Protein AF-A0A5D2ZNX7-F1 (afdb_monomer_lite)

Radius of gyration: 12.29 Å; chains: 1; bounding box: 29×21×35 Å

Sequence (79 aa):
MATKENDQIIKESNCETKMGLPCVLEAFTSIFNTGSISNKCCGELVVLGKVCHSALVKRTLENPVFKDLNPATIIAKSI

Secondary structure (DSSP, 8-state):
---HHHHHHHHHTTGGGSS-HHHHHHHHHHHHTTS---HHHHHHHHHHHHHHHHHHHHHHHHSGGGTTS-HHHHHHHH-

Organism: Gossypium mustelinum (NCBI:txid34275)

Foldseek 3Di:
DQPVVLVVLCVVVVLVPLADPVLVVQLVCCLPPPLDGDPVSVVSVVSSPDSSLVSVLSSVCPDPVCVPPDSVSSVVSSD

Structure (mmCIF, N/CA/C/O backbone):
data_AF-A0A5D2ZNX7-F1
#
_entry.id   AF-A0A5D2ZNX7-F1
#
loop_
_atom_site.group_PDB
_atom_site.id
_atom_site.type_symbol
_atom_site.label_atom_id
_atom_site.label_alt_id
_atom_site.label_comp_id
_atom_site.label_asym_id
_atom_site.label_entity_id
_atom_site.label_seq_id
_atom_site.pdbx_PDB_ins_code
_atom_site.Cartn_x
_atom_site.Cartn_y
_atom_site.Cartn_z
_atom_site.occupancy
_atom_site.B_iso_or_equiv
_atom_site.auth_seq_id
_atom_site.auth_comp_id
_atom_site.auth_asym_id
_atom_site.auth_atom_id
_atom_site.pdbx_PDB_model_num
ATOM 1 N N . MET A 1 1 ? 2.951 1.752 -20.134 1.00 47.84 1 MET A N 1
ATOM 2 C CA . MET A 1 1 ? 1.577 2.288 -20.206 1.00 47.84 1 MET A CA 1
ATOM 3 C C . MET A 1 1 ? 0.890 1.736 -18.978 1.00 47.84 1 MET A C 1
ATOM 5 O O . MET A 1 1 ? 0.819 0.517 -18.897 1.00 47.84 1 MET A O 1
ATOM 9 N N . ALA A 1 2 ? 0.535 2.578 -18.000 1.00 53.12 2 ALA A N 1
ATOM 10 C CA . ALA A 1 2 ? -0.284 2.121 -16.878 1.00 53.12 2 ALA A CA 1
ATOM 11 C C . ALA A 1 2 ? -1.498 1.407 -17.474 1.00 53.12 2 ALA A C 1
ATOM 13 O O . ALA A 1 2 ? -2.070 1.899 -18.459 1.00 53.12 2 ALA A O 1
ATOM 14 N N . THR A 1 3 ? -1.806 0.198 -17.015 1.00 61.31 3 THR A N 1
ATOM 15 C CA . THR A 1 3 ? -2.949 -0.505 -17.589 1.00 61.31 3 THR A CA 1
ATOM 16 C C . THR A 1 3 ? -4.181 0.334 -17.262 1.00 61.31 3 THR A C 1
ATOM 18 O O . THR A 1 3 ? -4.464 0.612 -16.099 1.00 61.31 3 THR A O 1
ATOM 21 N N . LYS A 1 4 ? -4.899 0.789 -18.303 1.00 71.56 4 LYS A N 1
ATOM 22 C CA . LYS A 1 4 ? -6.108 1.628 -18.170 1.00 71.56 4 LYS A CA 1
ATOM 23 C C . LYS A 1 4 ? -7.116 1.039 -17.170 1.00 71.56 4 LYS A C 1
ATOM 25 O O . LYS A 1 4 ? -7.906 1.775 -16.596 1.00 71.56 4 LYS A O 1
ATOM 30 N N . GLU A 1 5 ? -7.046 -0.272 -16.958 1.00 85.94 5 GLU A N 1
ATOM 31 C CA . GLU A 1 5 ? -7.816 -1.051 -15.997 1.00 85.94 5 GLU A CA 1
ATOM 32 C C . GLU A 1 5 ? -7.592 -0.635 -14.531 1.00 85.94 5 GLU A C 1
ATOM 34 O O . GLU A 1 5 ? -8.568 -0.374 -13.835 1.00 85.94 5 GLU A O 1
ATOM 39 N N . ASN A 1 6 ? -6.348 -0.522 -14.041 1.00 91.19 6 ASN A N 1
ATOM 40 C CA . ASN A 1 6 ? -6.109 -0.198 -12.624 1.00 91.19 6 ASN A CA 1
ATOM 41 C C . ASN A 1 6 ? -6.546 1.234 -12.294 1.00 91.19 6 ASN A C 1
ATOM 43 O O . ASN A 1 6 ? -7.187 1.460 -11.268 1.00 91.19 6 ASN A O 1
ATOM 47 N N . ASP A 1 7 ? -6.244 2.188 -13.180 1.00 92.31 7 ASP A N 1
ATOM 48 C CA . ASP A 1 7 ? -6.678 3.582 -13.031 1.00 92.31 7 ASP A CA 1
ATOM 49 C C . ASP A 1 7 ? -8.212 3.696 -13.065 1.00 92.31 7 ASP A C 1
ATOM 51 O O . ASP A 1 7 ? -8.800 4.458 -12.293 1.00 92.31 7 ASP A O 1
ATOM 55 N N . GLN A 1 8 ? -8.877 2.901 -13.912 1.00 94.88 8 GLN A N 1
ATOM 56 C CA . GLN A 1 8 ? -10.334 2.819 -13.948 1.00 94.88 8 GLN A CA 1
ATOM 57 C C . GLN A 1 8 ? -10.904 2.251 -12.642 1.00 94.88 8 GLN A C 1
ATOM 59 O O . GLN A 1 8 ? -11.787 2.876 -12.057 1.00 94.88 8 GLN A O 1
ATOM 64 N N . ILE A 1 9 ? -10.359 1.140 -12.130 1.00 94.75 9 ILE A N 1
ATOM 65 C CA . ILE A 1 9 ? -10.777 0.541 -10.850 1.00 94.75 9 ILE A CA 1
ATOM 66 C C . ILE A 1 9 ? -10.608 1.538 -9.700 1.00 94.75 9 ILE A C 1
ATOM 68 O O . ILE A 1 9 ? -11.514 1.687 -8.877 1.00 94.75 9 ILE A O 1
ATOM 72 N N . ILE A 1 10 ? -9.468 2.237 -9.646 1.00 95.31 10 ILE A N 1
ATOM 73 C CA . ILE A 1 10 ? -9.173 3.235 -8.610 1.00 95.31 10 ILE A CA 1
ATOM 74 C C . ILE A 1 10 ? -10.230 4.338 -8.607 1.00 95.31 10 ILE A C 1
ATOM 76 O O . ILE A 1 10 ? -10.738 4.700 -7.541 1.00 95.31 10 ILE A O 1
ATOM 80 N N . LYS A 1 11 ? -10.579 4.836 -9.796 1.00 95.19 11 LYS A N 1
ATOM 81 C CA . LYS A 1 11 ? -11.575 5.889 -9.971 1.00 95.19 11 LYS A CA 1
ATOM 82 C C . LYS A 1 11 ? -12.986 5.406 -9.630 1.00 95.19 11 LYS A C 1
ATOM 84 O O . LYS A 1 11 ? -13.660 6.036 -8.825 1.00 95.19 11 LYS A O 1
ATOM 89 N N . GLU A 1 12 ? -13.432 4.293 -10.208 1.00 95.56 12 GLU A N 1
ATOM 90 C CA . GLU A 1 12 ? -14.797 3.770 -10.029 1.00 95.56 12 GLU A CA 1
ATOM 91 C C . GLU A 1 12 ? -15.067 3.309 -8.590 1.00 95.56 12 GLU A C 1
ATOM 93 O O . GLU A 1 12 ? -16.182 3.449 -8.089 1.00 95.56 12 GLU A O 1
ATOM 98 N N . SER A 1 13 ? -14.040 2.817 -7.891 1.00 95.50 13 SER A N 1
ATOM 99 C CA . SER A 1 13 ? -14.143 2.381 -6.491 1.00 95.50 13 SER A CA 1
ATOM 100 C C . SER A 1 13 ? -13.845 3.487 -5.469 1.00 95.50 13 SER A C 1
ATOM 102 O O . SER A 1 13 ? -13.824 3.203 -4.267 1.00 95.50 13 SER A O 1
ATOM 104 N N . ASN A 1 14 ? -13.614 4.730 -5.916 1.00 95.44 14 ASN A N 1
ATOM 105 C CA . ASN A 1 14 ? -13.248 5.884 -5.082 1.00 95.44 14 ASN A CA 1
ATOM 106 C C . ASN A 1 14 ? -12.078 5.591 -4.127 1.00 95.44 14 ASN A C 1
ATOM 108 O O . ASN A 1 14 ? -12.101 5.958 -2.955 1.00 95.44 14 ASN A O 1
ATOM 112 N N . CYS A 1 15 ? -11.057 4.874 -4.596 1.00 95.31 15 CYS A N 1
ATOM 113 C CA . CYS A 1 15 ? -10.008 4.365 -3.713 1.00 95.31 15 CYS A CA 1
ATOM 114 C C . CYS A 1 15 ? -9.190 5.474 -3.047 1.00 95.31 15 CYS A C 1
ATOM 116 O O . CYS A 1 15 ? -8.822 5.349 -1.882 1.00 95.31 15 CYS A O 1
ATOM 118 N N . GLU A 1 16 ? -8.948 6.571 -3.764 1.00 92.75 16 GLU A N 1
ATOM 119 C CA . GLU A 1 16 ? -8.125 7.693 -3.295 1.00 92.75 16 GLU A CA 1
ATOM 120 C C . GLU A 1 16 ? -8.766 8.460 -2.125 1.00 92.75 16 GLU A C 1
ATOM 122 O O . GLU A 1 16 ? -8.062 9.148 -1.395 1.00 92.75 16 GLU A O 1
ATOM 127 N N . THR A 1 17 ? -10.077 8.314 -1.894 1.00 93.81 17 THR A N 1
ATOM 128 C CA . THR A 1 17 ? -10.784 8.997 -0.796 1.00 93.81 17 THR A CA 1
ATOM 129 C C . THR A 1 17 ? -10.961 8.130 0.450 1.00 93.81 17 THR A C 1
ATOM 131 O O . THR A 1 17 ? -11.480 8.612 1.454 1.00 93.81 17 THR A O 1
ATOM 134 N N . LYS A 1 18 ? -10.591 6.844 0.401 1.00 93.69 18 LYS A N 1
ATOM 135 C CA . LYS A 1 18 ? -10.830 5.896 1.506 1.00 93.69 18 LYS A CA 1
ATOM 136 C C . LYS A 1 18 ? -9.781 5.948 2.614 1.00 93.69 18 LYS A C 1
ATOM 138 O O . LYS A 1 18 ? -10.011 5.385 3.679 1.00 93.69 18 LYS A O 1
ATOM 143 N N . MET A 1 19 ? -8.648 6.594 2.358 1.00 94.19 19 MET A N 1
ATOM 144 C CA . MET A 1 19 ? -7.539 6.713 3.298 1.00 94.19 19 MET A CA 1
ATOM 145 C C . MET A 1 19 ? -7.078 8.165 3.353 1.00 94.19 19 MET A C 1
ATOM 147 O O . MET A 1 19 ? -6.936 8.825 2.323 1.00 94.19 19 MET A O 1
ATOM 151 N N . GLY A 1 20 ? -6.847 8.672 4.557 1.00 95.44 20 GLY A N 1
ATOM 152 C CA . GLY A 1 20 ? -6.313 10.005 4.768 1.00 95.44 20 GLY A CA 1
ATOM 153 C C . GLY A 1 20 ? -4.836 10.078 4.396 1.00 95.44 20 GLY A C 1
ATOM 154 O O . GLY A 1 20 ? -4.076 9.129 4.595 1.00 95.44 20 GLY A O 1
ATOM 155 N N . LEU A 1 21 ? -4.399 11.252 3.929 1.00 94.94 21 LEU A N 1
ATOM 156 C CA . LEU A 1 21 ? -2.999 11.507 3.577 1.00 94.94 21 LEU A CA 1
ATOM 157 C C . LEU A 1 21 ? -1.990 11.084 4.670 1.00 94.94 21 LEU A C 1
ATOM 159 O O . LEU A 1 21 ? -0.982 10.478 4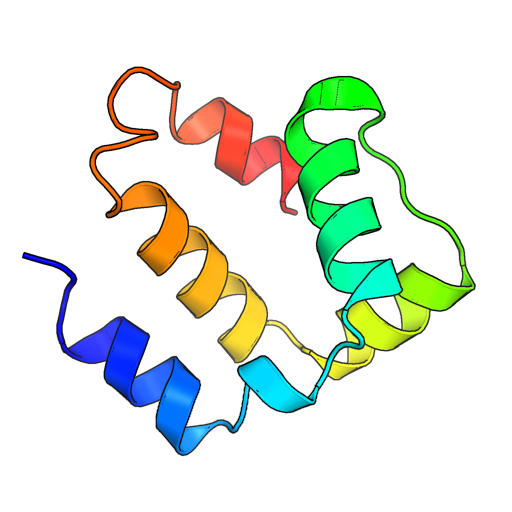.308 1.00 94.94 21 LEU A O 1
ATOM 163 N N . PRO A 1 22 ? -2.228 11.316 5.982 1.00 96.31 22 PRO A N 1
ATOM 164 C CA . PRO A 1 22 ? -1.304 10.853 7.018 1.00 96.31 22 PRO A CA 1
ATOM 165 C C . PRO A 1 22 ? -1.089 9.337 6.990 1.00 96.31 22 PRO A C 1
ATOM 167 O O . PRO A 1 22 ? 0.045 8.873 7.078 1.00 96.31 22 PRO A O 1
ATOM 170 N N . CYS A 1 23 ? -2.164 8.571 6.805 1.00 94.88 23 CYS A N 1
ATOM 171 C CA . CYS A 1 23 ? -2.096 7.119 6.764 1.00 94.88 23 CYS A CA 1
ATOM 172 C C . CYS A 1 23 ? -1.523 6.597 5.447 1.00 94.88 23 CYS A C 1
ATOM 174 O O . CYS A 1 23 ? -0.782 5.617 5.465 1.00 94.88 23 CYS A O 1
ATOM 176 N N . VAL A 1 24 ? -1.769 7.282 4.326 1.00 92.94 24 VAL A N 1
ATOM 177 C CA . VAL A 1 24 ? -1.098 6.987 3.050 1.00 92.94 24 VAL A CA 1
ATOM 178 C C . VAL A 1 24 ? 0.421 7.124 3.190 1.00 92.94 24 VAL A C 1
ATOM 180 O O . VAL A 1 24 ? 1.157 6.227 2.784 1.00 92.94 24 VAL A O 1
ATOM 183 N N . LEU A 1 25 ? 0.900 8.216 3.795 1.00 94.31 25 LEU A N 1
ATOM 184 C CA . LEU A 1 25 ? 2.333 8.441 4.005 1.00 94.31 25 LEU A CA 1
ATOM 185 C C . LEU A 1 25 ? 2.939 7.418 4.970 1.00 94.31 25 LEU A C 1
ATOM 187 O O . LEU A 1 25 ? 4.049 6.939 4.731 1.00 94.31 25 LEU A O 1
ATOM 191 N N . GLU A 1 26 ? 2.219 7.062 6.035 1.00 95.12 26 GLU A N 1
ATOM 192 C CA . GLU A 1 26 ? 2.661 6.041 6.984 1.00 95.12 26 GLU A CA 1
ATOM 193 C C . GLU A 1 26 ? 2.776 4.666 6.313 1.00 95.12 26 GLU A C 1
ATOM 195 O O . GLU A 1 26 ? 3.826 4.033 6.400 1.00 95.12 26 GLU A O 1
ATOM 200 N N . ALA A 1 27 ? 1.745 4.233 5.581 1.00 92.06 27 ALA A N 1
ATOM 201 C CA . ALA A 1 27 ? 1.757 2.967 4.852 1.00 92.06 27 ALA A CA 1
ATOM 202 C C . ALA A 1 27 ? 2.872 2.930 3.798 1.00 92.06 27 ALA A C 1
ATOM 204 O O . ALA A 1 27 ? 3.620 1.958 3.722 1.00 92.06 27 ALA A O 1
ATOM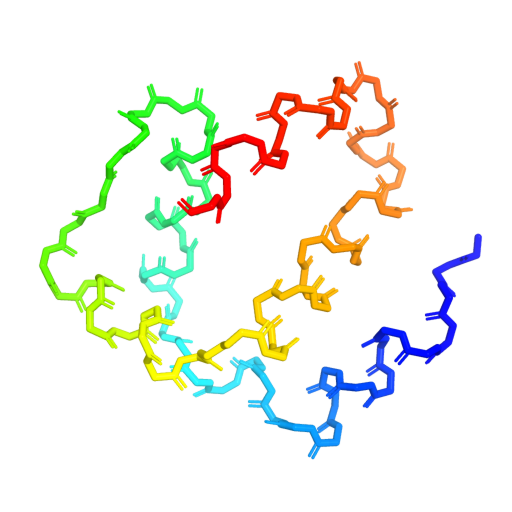 205 N N . PHE A 1 28 ? 3.050 4.015 3.041 1.00 91.06 28 PHE A N 1
ATOM 206 C CA . PHE A 1 28 ? 4.136 4.117 2.071 1.00 91.06 28 PHE A CA 1
ATOM 207 C C . PHE A 1 28 ? 5.512 4.017 2.742 1.00 91.06 28 PHE A C 1
ATOM 209 O O . PHE A 1 28 ? 6.361 3.243 2.313 1.00 91.06 28 PHE A O 1
ATOM 216 N N . THR A 1 29 ? 5.725 4.748 3.837 1.00 92.56 29 THR A N 1
ATOM 217 C CA . THR A 1 29 ? 6.975 4.694 4.612 1.00 92.56 29 THR A CA 1
ATOM 218 C C . THR A 1 29 ? 7.220 3.295 5.176 1.00 92.56 29 THR A C 1
ATOM 220 O O . THR A 1 29 ? 8.352 2.807 5.177 1.00 92.56 29 THR A O 1
ATOM 223 N N . SER A 1 30 ? 6.158 2.630 5.623 1.00 91.25 30 SER A N 1
ATOM 224 C CA . SER A 1 30 ? 6.202 1.283 6.177 1.00 91.25 30 SER A CA 1
ATOM 225 C C . SER A 1 30 ? 6.704 0.249 5.171 1.00 91.25 30 SER A C 1
ATOM 227 O O . SER A 1 30 ? 7.568 -0.563 5.514 1.00 91.25 30 SER A O 1
ATOM 229 N N . ILE A 1 31 ? 6.270 0.352 3.910 1.00 89.25 31 ILE A N 1
ATOM 230 C CA . ILE A 1 31 ? 6.721 -0.519 2.813 1.00 89.25 31 ILE A CA 1
ATOM 231 C C . ILE A 1 31 ? 8.244 -0.469 2.636 1.00 89.25 31 ILE A C 1
ATOM 233 O O . ILE A 1 31 ? 8.843 -1.467 2.250 1.00 89.25 31 ILE A O 1
ATOM 237 N N . PHE A 1 32 ? 8.907 0.648 2.929 1.00 85.50 32 PHE A N 1
ATOM 238 C CA . PHE A 1 32 ? 10.357 0.757 2.732 1.00 85.50 32 PHE A CA 1
ATOM 239 C C . PHE A 1 32 ? 11.168 0.594 4.017 1.00 85.50 32 PHE A C 1
ATOM 241 O O . PHE A 1 32 ? 12.297 0.111 3.951 1.00 85.50 32 PHE A O 1
ATOM 248 N N . ASN A 1 33 ? 10.596 0.925 5.177 1.00 87.75 33 ASN A N 1
ATOM 249 C CA . ASN A 1 33 ? 11.368 1.074 6.411 1.00 87.75 33 ASN A CA 1
ATOM 250 C C . ASN A 1 33 ? 10.946 0.109 7.523 1.00 87.75 33 ASN A C 1
ATOM 252 O O . ASN A 1 33 ? 11.767 -0.669 8.002 1.00 87.75 33 ASN A O 1
ATOM 256 N N . THR A 1 34 ? 9.687 0.168 7.966 1.00 85.50 34 THR A N 1
ATOM 257 C CA . THR A 1 34 ? 9.276 -0.429 9.251 1.00 85.50 34 THR A CA 1
ATOM 258 C C . THR A 1 34 ? 8.501 -1.735 9.116 1.00 85.50 34 THR A C 1
ATOM 260 O O . THR A 1 34 ? 8.547 -2.554 10.029 1.00 85.50 34 THR A O 1
ATOM 263 N N . GLY A 1 35 ? 7.790 -1.951 8.005 1.00 85.25 35 GLY A N 1
ATOM 264 C CA . GLY A 1 35 ? 6.923 -3.117 7.798 1.00 85.25 35 GLY A CA 1
ATOM 265 C C . GLY A 1 35 ? 5.712 -3.198 8.739 1.00 85.25 35 GLY A C 1
ATOM 266 O O . GLY A 1 35 ? 5.050 -4.228 8.786 1.00 85.25 35 GLY A O 1
ATOM 267 N N . SER A 1 36 ? 5.431 -2.144 9.508 1.00 89.69 36 SER A N 1
ATOM 268 C CA . SER A 1 36 ? 4.244 -2.013 10.357 1.00 89.69 36 SER A CA 1
ATOM 269 C C . SER A 1 36 ? 3.657 -0.601 10.289 1.00 89.69 36 SER A C 1
ATOM 271 O O . SER A 1 36 ? 4.354 0.352 9.925 1.00 89.69 36 SER A O 1
ATOM 273 N N . ILE A 1 37 ? 2.371 -0.480 10.618 1.00 93.19 37 ILE A N 1
ATOM 274 C CA . ILE A 1 37 ? 1.630 0.785 10.699 1.00 93.19 37 ILE A CA 1
ATOM 275 C C . ILE A 1 37 ? 0.874 0.866 12.027 1.00 93.19 37 ILE A C 1
ATOM 277 O O . ILE A 1 37 ? 0.625 -0.142 12.691 1.00 93.19 37 ILE A O 1
ATOM 281 N N . SER A 1 38 ? 0.483 2.073 12.404 1.00 95.88 38 SER A N 1
ATOM 282 C CA . SER A 1 38 ? -0.310 2.379 13.581 1.00 95.88 38 SER A CA 1
ATOM 283 C C . SER A 1 38 ? -1.705 1.758 13.500 1.00 95.88 38 SER A C 1
ATOM 285 O O . SER A 1 38 ? -2.283 1.604 12.423 1.00 95.88 38 SER A O 1
ATOM 287 N N . ASN A 1 39 ? -2.307 1.469 14.658 1.00 95.69 39 ASN A N 1
ATOM 288 C CA . ASN A 1 39 ? -3.676 0.938 14.727 1.00 95.69 39 ASN A CA 1
ATOM 289 C C . ASN A 1 39 ? -4.696 1.852 14.033 1.00 95.69 39 ASN A C 1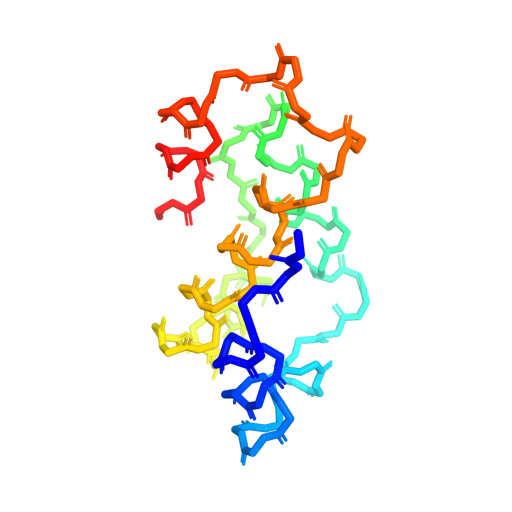
ATOM 291 O O . ASN A 1 39 ? -5.646 1.368 13.421 1.00 95.69 39 ASN A O 1
ATOM 295 N N . LYS A 1 40 ? -4.480 3.173 14.096 1.00 94.94 40 LYS A N 1
ATOM 296 C CA . LYS A 1 40 ? -5.313 4.151 13.393 1.00 94.94 40 LYS A CA 1
ATOM 297 C C . LYS A 1 40 ? -5.272 3.907 11.883 1.00 94.94 40 LYS A C 1
ATOM 299 O O . LYS A 1 40 ? -6.319 3.753 11.261 1.00 94.94 40 LYS A O 1
ATOM 304 N N . CYS A 1 41 ? -4.074 3.835 11.308 1.00 95.25 41 CYS A N 1
ATOM 305 C CA . CYS A 1 41 ? -3.914 3.667 9.869 1.00 95.25 41 CYS A CA 1
ATOM 306 C C . CYS A 1 41 ? -4.211 2.247 9.390 1.00 95.25 41 CYS A C 1
ATOM 308 O O . CYS A 1 41 ? -4.650 2.077 8.256 1.00 95.25 41 CYS A O 1
ATOM 310 N N . CYS A 1 42 ? -4.086 1.247 10.264 1.00 93.62 42 CYS A N 1
ATOM 311 C CA . CYS A 1 42 ? -4.613 -0.093 10.030 1.00 93.62 42 CYS A CA 1
ATOM 312 C C . CYS A 1 42 ? -6.134 -0.063 9.811 1.00 93.62 42 CYS A C 1
ATOM 314 O O . CYS A 1 42 ? -6.623 -0.648 8.848 1.00 93.62 42 CYS A O 1
ATOM 316 N N . GLY A 1 43 ? -6.881 0.692 10.625 1.00 94.25 43 GLY A N 1
ATOM 317 C CA . GLY A 1 43 ? -8.324 0.870 10.436 1.00 94.25 43 GLY A CA 1
ATOM 318 C C . GLY A 1 43 ? -8.683 1.466 9.070 1.00 94.25 43 GLY A C 1
ATOM 319 O O . GLY A 1 43 ? -9.556 0.944 8.378 1.00 94.25 43 GLY A O 1
ATOM 320 N N . GLU A 1 44 ? -7.978 2.514 8.638 1.00 95.00 44 GLU A N 1
ATOM 321 C CA . GLU A 1 44 ? -8.195 3.118 7.314 1.00 95.00 44 GLU A CA 1
ATOM 322 C C . GLU A 1 44 ? -7.788 2.177 6.167 1.00 95.00 44 GLU A C 1
ATOM 324 O O . GLU A 1 44 ? -8.477 2.104 5.150 1.00 95.00 44 GLU A O 1
ATOM 329 N N . LEU A 1 45 ? -6.717 1.397 6.340 1.00 92.12 45 LEU A N 1
ATOM 330 C CA . LEU A 1 45 ? -6.293 0.390 5.366 1.00 92.12 45 LEU A CA 1
ATOM 331 C C . LEU A 1 45 ? -7.336 -0.733 5.213 1.00 92.12 45 LEU A C 1
ATOM 333 O O . LEU A 1 45 ? -7.603 -1.188 4.100 1.00 92.12 45 LEU A O 1
ATOM 337 N N . VAL A 1 46 ? -7.982 -1.145 6.307 1.00 92.81 46 VAL A N 1
ATOM 338 C CA . VAL A 1 46 ? -9.106 -2.096 6.266 1.00 92.81 46 VAL A CA 1
ATOM 339 C C . VAL A 1 46 ? -10.291 -1.507 5.492 1.00 92.81 46 VAL A C 1
ATOM 341 O O . VAL A 1 46 ? -10.891 -2.205 4.673 1.00 92.81 46 VAL A O 1
ATOM 344 N N . VAL A 1 47 ? -10.600 -0.219 5.689 1.00 94.06 47 VAL A N 1
ATOM 345 C CA . VAL A 1 47 ? -11.667 0.492 4.957 1.00 94.06 47 VAL A CA 1
ATOM 346 C C . VAL A 1 47 ? -11.350 0.631 3.464 1.00 94.06 47 VAL A C 1
ATOM 348 O O . VAL A 1 47 ? -12.251 0.478 2.631 1.00 94.06 47 VAL A O 1
ATOM 351 N N . LEU A 1 48 ? -10.084 0.881 3.105 1.00 94.06 48 LEU A N 1
ATOM 352 C CA . LEU A 1 48 ? -9.613 0.906 1.716 1.00 94.06 48 LEU A CA 1
ATOM 353 C C . LEU A 1 48 ? -10.018 -0.387 0.993 1.00 94.06 48 LEU A C 1
ATOM 355 O O . LEU A 1 48 ? -10.621 -0.346 -0.087 1.00 94.06 48 LEU A O 1
ATOM 359 N N . GLY A 1 49 ? -9.760 -1.524 1.643 1.00 93.69 49 GLY A N 1
ATOM 360 C CA . GLY A 1 49 ? -10.169 -2.848 1.199 1.00 93.69 49 GLY A CA 1
ATOM 361 C C . GLY A 1 49 ? -9.324 -3.407 0.049 1.00 93.69 49 GLY A C 1
ATOM 362 O O . GLY A 1 49 ? -8.581 -2.703 -0.639 1.00 93.69 49 GLY A O 1
ATOM 363 N N . LYS A 1 50 ? -9.466 -4.718 -0.188 1.00 92.56 50 LYS A N 1
ATOM 364 C CA . LYS A 1 50 ? -8.601 -5.490 -1.099 1.00 92.56 50 LYS A CA 1
ATOM 365 C C . LYS A 1 50 ? -8.585 -4.974 -2.541 1.00 92.56 50 LYS A C 1
ATOM 367 O O . LYS A 1 50 ? -7.527 -4.986 -3.168 1.00 92.56 50 LYS A O 1
ATOM 372 N N . VAL A 1 51 ? -9.735 -4.552 -3.075 1.00 94.12 51 VAL A N 1
ATOM 373 C CA . VAL A 1 51 ? -9.854 -4.077 -4.468 1.00 94.12 51 VAL A CA 1
ATOM 374 C C . VAL A 1 51 ? -8.980 -2.844 -4.681 1.00 94.12 51 VAL A C 1
ATOM 376 O O . VAL A 1 51 ? -8.103 -2.846 -5.543 1.00 94.12 51 VAL A O 1
ATOM 379 N N . CYS A 1 52 ? -9.164 -1.832 -3.834 1.00 94.88 52 CYS A N 1
ATOM 380 C CA . CYS A 1 52 ? -8.399 -0.596 -3.902 1.00 94.88 52 CYS A CA 1
ATOM 381 C C . CYS A 1 52 ? -6.925 -0.811 -3.599 1.00 94.88 52 CYS A C 1
ATOM 383 O O . CYS A 1 52 ? -6.074 -0.309 -4.327 1.00 94.88 52 CYS A O 1
ATOM 385 N N . HIS A 1 53 ? -6.626 -1.604 -2.571 1.00 92.25 53 HIS A N 1
ATOM 386 C CA . HIS A 1 53 ? -5.258 -1.950 -2.227 1.00 92.25 53 HIS A CA 1
ATOM 387 C C . HIS A 1 53 ? -4.518 -2.584 -3.420 1.00 92.25 53 HIS A C 1
ATOM 389 O O . HIS A 1 53 ? -3.471 -2.094 -3.838 1.00 92.25 53 HIS A O 1
ATOM 395 N N . SER A 1 54 ? -5.106 -3.614 -4.039 1.00 92.75 54 SER A N 1
ATOM 396 C CA . SER A 1 54 ? -4.486 -4.316 -5.172 1.00 92.75 54 SER A CA 1
ATOM 397 C C . SER A 1 54 ? -4.266 -3.391 -6.371 1.00 92.75 54 SER A C 1
ATOM 399 O O . SER A 1 54 ? -3.208 -3.440 -6.998 1.00 92.75 54 SER A O 1
ATOM 401 N N . ALA A 1 55 ? -5.249 -2.546 -6.695 1.00 94.56 55 ALA A N 1
ATOM 402 C CA . ALA A 1 55 ? -5.150 -1.620 -7.819 1.00 94.56 55 ALA A CA 1
ATOM 403 C C . ALA A 1 55 ? -4.075 -0.544 -7.583 1.00 94.56 55 ALA A C 1
ATOM 405 O O . ALA A 1 55 ? -3.285 -0.259 -8.482 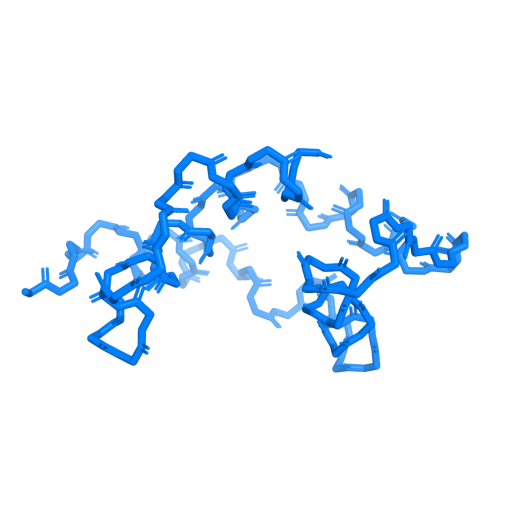1.00 94.56 55 ALA A O 1
ATOM 406 N N . LEU A 1 56 ? -3.982 -0.002 -6.363 1.00 93.19 56 LEU A N 1
ATOM 407 C CA . LEU A 1 56 ? -2.970 0.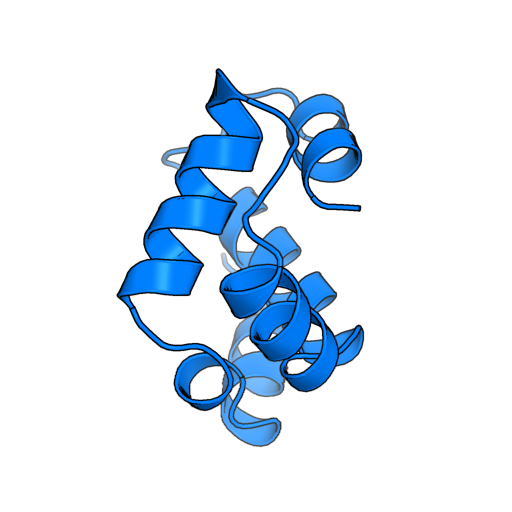992 -5.995 1.00 93.19 56 LEU A CA 1
ATOM 408 C C . LEU A 1 56 ? -1.551 0.408 -5.990 1.00 93.19 56 LEU A C 1
ATOM 410 O O . LEU A 1 56 ? -0.632 1.052 -6.501 1.00 93.19 56 LEU A O 1
ATOM 414 N N . VAL A 1 57 ? -1.361 -0.816 -5.482 1.00 91.50 57 VAL A N 1
ATOM 415 C CA . VAL A 1 57 ? -0.056 -1.502 -5.532 1.00 91.50 57 VAL A CA 1
ATOM 416 C C . VAL A 1 57 ? 0.367 -1.735 -6.980 1.00 91.50 57 VAL A C 1
ATOM 418 O O . VAL A 1 57 ? 1.494 -1.408 -7.347 1.00 91.50 57 VAL A O 1
ATOM 421 N N . LYS A 1 58 ? -0.535 -2.226 -7.839 1.00 92.31 58 LYS A N 1
ATOM 422 C CA . LYS A 1 58 ? -0.234 -2.418 -9.265 1.00 92.31 58 LYS A CA 1
ATOM 423 C C . LYS A 1 58 ? 0.108 -1.101 -9.967 1.00 92.31 58 LYS A C 1
ATOM 425 O O . LYS A 1 58 ? 1.146 -1.034 -10.617 1.00 92.31 58 LYS A O 1
ATOM 430 N N . ARG A 1 59 ? -0.689 -0.041 -9.775 1.00 92.12 59 ARG A N 1
ATOM 431 C CA . ARG A 1 59 ? -0.403 1.307 -10.310 1.00 92.12 59 ARG A CA 1
ATOM 432 C C . ARG A 1 59 ? 0.961 1.827 -9.846 1.00 92.12 59 ARG A C 1
ATOM 434 O O . ARG A 1 59 ? 1.679 2.455 -10.618 1.00 92.12 59 ARG A O 1
ATOM 441 N N . THR A 1 60 ? 1.336 1.544 -8.597 1.00 90.06 60 THR A N 1
ATOM 442 C CA . THR A 1 60 ? 2.658 1.894 -8.056 1.00 90.06 60 THR A CA 1
ATOM 443 C C . THR A 1 60 ? 3.766 1.143 -8.792 1.00 90.06 60 THR A C 1
ATOM 445 O O . THR A 1 60 ? 4.711 1.770 -9.254 1.00 90.06 60 THR A O 1
ATOM 448 N N . LEU A 1 61 ? 3.639 -0.172 -8.979 1.00 89.81 61 LEU A N 1
ATOM 449 C CA . LEU A 1 61 ? 4.632 -0.980 -9.701 1.00 89.81 61 LEU A CA 1
ATOM 450 C C . LEU A 1 61 ? 4.758 -0.608 -11.188 1.00 89.81 61 LEU A C 1
ATOM 452 O O . LEU A 1 61 ? 5.817 -0.788 -11.782 1.00 89.81 61 LEU A O 1
ATOM 456 N N . GLU A 1 62 ? 3.697 -0.077 -11.795 1.00 90.06 62 GLU A N 1
ATOM 457 C CA . GLU A 1 62 ? 3.709 0.429 -13.172 1.00 90.06 62 GLU A CA 1
ATOM 458 C C . GLU A 1 62 ? 4.444 1.774 -13.316 1.00 90.06 62 GLU A C 1
ATOM 460 O O . GLU A 1 62 ? 4.814 2.156 -14.432 1.00 90.06 62 GLU A O 1
ATOM 465 N N . ASN A 1 63 ? 4.656 2.508 -12.218 1.00 89.69 63 ASN A N 1
ATOM 466 C CA . ASN A 1 63 ? 5.329 3.799 -12.254 1.00 89.69 63 ASN A CA 1
ATOM 467 C C . ASN A 1 63 ? 6.846 3.605 -12.479 1.00 89.69 63 ASN A C 1
ATOM 469 O O . ASN A 1 63 ? 7.509 2.958 -11.663 1.00 89.69 63 ASN A O 1
ATOM 473 N N . PRO A 1 64 ? 7.433 4.214 -13.533 1.00 90.19 64 PRO A N 1
ATOM 474 C CA . PRO A 1 64 ? 8.856 4.084 -13.847 1.00 90.19 64 PRO A CA 1
ATOM 475 C C . PRO A 1 64 ? 9.809 4.471 -12.714 1.00 90.19 64 PRO A C 1
ATOM 477 O O . PRO A 1 64 ? 10.948 4.017 -12.716 1.00 90.19 64 PRO A O 1
ATOM 480 N N . VAL A 1 65 ? 9.368 5.291 -11.756 1.00 90.50 65 VAL A N 1
ATOM 481 C CA . VAL A 1 65 ? 10.155 5.659 -10.567 1.00 90.50 65 VAL A CA 1
ATOM 482 C C . VAL A 1 65 ? 10.535 4.430 -9.733 1.00 90.50 65 VAL A C 1
ATOM 484 O O . VAL A 1 65 ? 11.597 4.417 -9.119 1.00 90.50 65 VAL A O 1
ATOM 487 N N . PHE A 1 66 ? 9.710 3.381 -9.742 1.00 86.94 66 PHE A N 1
ATOM 488 C CA . PHE A 1 66 ? 9.927 2.164 -8.958 1.00 86.94 66 PHE A CA 1
ATOM 489 C C . PHE A 1 66 ? 10.427 0.980 -9.799 1.00 86.94 66 PHE A C 1
ATOM 491 O O . PHE A 1 66 ? 10.514 -0.132 -9.287 1.00 86.94 66 PHE A O 1
ATOM 498 N N . LYS A 1 67 ? 10.785 1.199 -11.073 1.00 83.50 67 LYS A N 1
ATOM 499 C CA . LYS A 1 67 ? 11.172 0.132 -12.018 1.00 83.50 67 LYS A CA 1
ATOM 500 C C . LYS A 1 67 ? 12.400 -0.679 -11.581 1.00 83.50 67 LYS A C 1
ATOM 502 O O . LYS A 1 67 ? 12.530 -1.836 -11.963 1.00 83.50 67 LYS A O 1
ATOM 507 N N . ASP A 1 68 ? 13.299 -0.055 -10.820 1.00 86.88 68 ASP A N 1
ATOM 508 C CA . ASP A 1 68 ? 14.564 -0.654 -10.380 1.00 86.88 68 ASP A CA 1
ATOM 509 C C . ASP A 1 68 ? 14.410 -1.389 -9.034 1.00 86.88 68 ASP A C 1
ATOM 511 O O . ASP A 1 68 ? 15.343 -2.025 -8.545 1.00 86.88 68 ASP A O 1
ATOM 515 N N . LEU A 1 69 ? 13.223 -1.316 -8.421 1.00 87.00 69 LEU A N 1
ATOM 516 C CA . LEU A 1 69 ? 12.899 -2.037 -7.198 1.00 87.00 69 LEU A CA 1
ATOM 517 C C . LEU A 1 69 ? 12.350 -3.423 -7.529 1.00 87.00 69 LEU A C 1
ATOM 519 O O . LEU A 1 69 ? 11.576 -3.593 -8.466 1.00 87.00 69 LEU A O 1
ATOM 523 N N . ASN A 1 70 ? 12.700 -4.417 -6.710 1.00 89.44 70 ASN A N 1
ATOM 524 C CA . ASN A 1 70 ? 12.156 -5.763 -6.855 1.00 89.44 70 ASN A CA 1
ATOM 525 C C . ASN A 1 70 ? 10.640 -5.766 -6.555 1.00 89.44 70 ASN A C 1
ATOM 527 O O . ASN A 1 70 ? 10.264 -5.555 -5.392 1.00 89.44 70 ASN A O 1
ATOM 531 N N . PRO A 1 71 ? 9.769 -6.082 -7.536 1.00 88.38 71 PRO A N 1
ATOM 532 C CA . PRO A 1 71 ? 8.324 -6.110 -7.323 1.00 88.38 71 PRO A CA 1
ATOM 533 C C . PRO A 1 71 ? 7.912 -7.070 -6.206 1.00 88.38 71 PRO A C 1
ATOM 535 O O . PRO A 1 71 ? 7.009 -6.759 -5.436 1.00 88.38 71 PRO A O 1
ATOM 538 N N . ALA A 1 72 ? 8.607 -8.205 -6.058 1.00 89.06 72 ALA A N 1
ATOM 539 C CA . ALA A 1 72 ? 8.305 -9.176 -5.009 1.00 89.06 72 ALA A CA 1
ATOM 540 C C . ALA A 1 72 ? 8.524 -8.597 -3.602 1.00 89.06 72 ALA A C 1
ATOM 542 O O . ALA A 1 72 ? 7.739 -8.874 -2.698 1.00 89.06 72 ALA A O 1
ATOM 543 N N . THR A 1 73 ? 9.544 -7.750 -3.423 1.00 86.69 73 THR A N 1
ATOM 544 C CA . THR A 1 73 ? 9.809 -7.077 -2.144 1.00 86.69 73 THR A CA 1
ATOM 545 C C . THR A 1 73 ? 8.713 -6.067 -1.813 1.00 86.69 73 THR A C 1
ATOM 547 O O . THR A 1 73 ? 8.253 -6.023 -0.674 1.00 86.69 73 THR A O 1
ATOM 550 N N . ILE A 1 74 ? 8.274 -5.278 -2.799 1.00 87.06 74 ILE A N 1
ATOM 551 C CA . ILE A 1 74 ? 7.195 -4.297 -2.610 1.00 87.06 74 ILE A CA 1
ATOM 552 C C . ILE A 1 74 ? 5.885 -5.013 -2.283 1.00 87.06 74 ILE A C 1
ATOM 554 O O . ILE A 1 74 ? 5.218 -4.646 -1.319 1.00 87.06 74 ILE A O 1
ATOM 558 N N . ILE A 1 75 ? 5.542 -6.060 -3.039 1.00 87.00 75 ILE A N 1
ATOM 559 C CA . ILE A 1 75 ? 4.327 -6.849 -2.812 1.00 87.00 75 ILE A CA 1
ATOM 560 C C . ILE A 1 75 ? 4.352 -7.452 -1.408 1.00 87.00 75 ILE A C 1
ATOM 562 O O . ILE A 1 75 ? 3.400 -7.256 -0.667 1.00 87.00 75 ILE A O 1
ATOM 566 N N . ALA A 1 76 ? 5.446 -8.103 -1.001 1.00 86.12 76 ALA A N 1
ATOM 567 C CA . ALA A 1 76 ? 5.547 -8.738 0.315 1.00 86.12 76 ALA A CA 1
ATOM 568 C C . ALA A 1 76 ? 5.334 -7.765 1.485 1.00 86.12 76 ALA A C 1
ATOM 570 O O . ALA A 1 76 ? 4.808 -8.157 2.520 1.00 86.12 76 ALA A O 1
ATOM 571 N N . LYS A 1 77 ? 5.737 -6.502 1.319 1.00 83.62 77 LYS A N 1
ATOM 572 C CA . LYS A 1 77 ? 5.592 -5.452 2.337 1.00 83.62 77 LYS A CA 1
ATOM 573 C C . LYS A 1 77 ? 4.294 -4.652 2.220 1.00 83.62 77 LYS A C 1
ATOM 575 O O . LYS A 1 77 ? 4.042 -3.793 3.056 1.00 83.62 77 LYS A O 1
ATOM 580 N N . SER A 1 78 ? 3.503 -4.921 1.184 1.00 80.00 78 SER A N 1
ATOM 581 C CA . SER A 1 78 ? 2.188 -4.319 0.975 1.00 80.00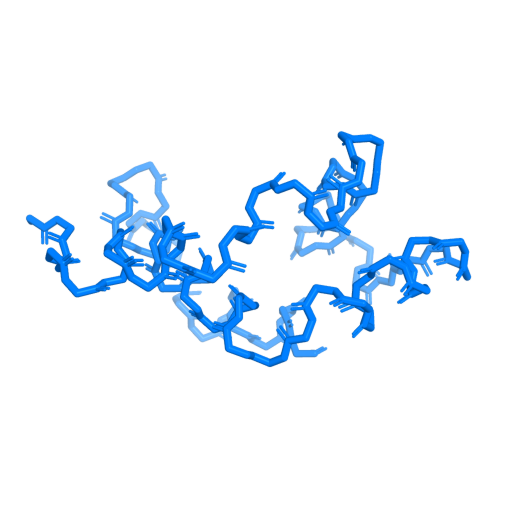 78 SER A CA 1
ATOM 582 C C . SER A 1 78 ? 1.043 -5.229 1.450 1.00 80.00 78 SER A C 1
ATOM 584 O O . SER A 1 78 ? -0.083 -4.758 1.487 1.00 80.00 78 SER A O 1
ATOM 586 N N . ILE A 1 79 ? 1.302 -6.501 1.794 1.00 65.94 79 ILE A N 1
ATOM 587 C CA . ILE A 1 79 ? 0.289 -7.501 2.209 1.00 65.94 79 ILE A CA 1
ATOM 588 C C . ILE A 1 79 ? -0.251 -7.236 3.616 1.00 65.94 79 ILE A C 1
ATOM 590 O O . ILE A 1 79 ? 0.571 -6.992 4.526 1.00 65.94 79 ILE A O 1
#

pLDDT: mean 89.57, std 8.73, range [47.84, 96.31]

InterPro domains:
  IPR008502 Prolamin-like domain [PF05617] (14-64)